Protein AF-A0AA40MH31-F1 (afdb_monomer_lite)

Foldseek 3Di:
DVVLLVVQQVVVLVLLVVQQQDWDWDADPVPRDTDIDGNVRVDPCSVVDTAPVVLVVVLCCLDQCNVVVNDPVQFWDWDWDWDQDPVRGIHIDIDIDTPDPDDQAADPDCPPPDQVRLVVVLVVSCVVSVHPPVLVVVCLVCDRHDVVSLVSNLVCVVVVNDDDDPSSNVSSVVCVVPPRPD

Secondary structure (DSSP, 8-state):
-HHHHHHHHHHHHHHHHHHHT-EEEEE-TTT--EEEEEHHHHSTTGGG---HHHHHHHHHHHSHHHHTT--GGGTEEEEEEEEEETTTEEEEEEEEEE---S-PPP----TTS-HHHHHHHHHHHHHHHTSTTHHHHHHTTTSSS-HHHHHHHHHHHHTTSS---HHHHHHHHHHHHS----

pLDDT: mean 91.98, std 5.24, range [68.31, 98.44]

Organism: Burkholderia pseudomallei (NCBI:txid28450)

Sequence (182 aa):
MQRFAQLADATYRARRQRDGDRLLLQTNAQTGESREVRVRDLTPGYDAHQWRGRRFFDDWAASSAGRAGERICRRWVFKIQDYDDPRTGRQLDYVPAWTHTRKIAALKNTAKLDEYSLFGKLTQFDERIGHRFAWYFYGLHGNLILSGQMERVLEAAEAGLVVLPEHDYQVLRRWGADPYGF

Radius of gyration: 19.52 Å; chains: 1; bounding box: 54×35×49 Å

Structure (mmCIF, N/CA/C/O backbone):
data_AF-A0AA40MH31-F1
#
_entry.id   AF-A0AA40MH31-F1
#
loop_
_atom_site.group_PDB
_atom_site.id
_atom_site.type_symbol
_atom_site.label_atom_id
_atom_site.label_alt_id
_atom_site.label_comp_id
_atom_site.label_asym_id
_atom_site.label_entity_id
_atom_site.label_seq_id
_atom_site.pdbx_PDB_ins_code
_atom_site.Cartn_x
_atom_site.Cartn_y
_atom_site.Cartn_z
_atom_site.occupancy
_atom_site.B_iso_or_equiv
_atom_site.auth_s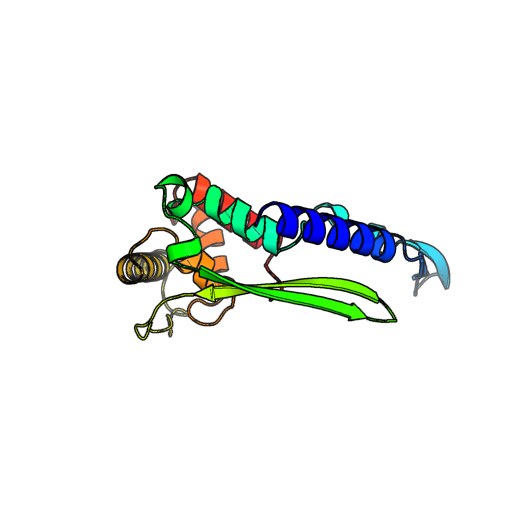eq_id
_atom_site.auth_comp_id
_atom_site.auth_asym_id
_atom_site.auth_atom_id
_atom_site.pdbx_PDB_model_num
ATOM 1 N N . MET A 1 1 ? -14.801 -14.209 -7.828 1.00 68.38 1 MET A N 1
ATOM 2 C CA . MET A 1 1 ? -13.562 -13.397 -7.761 1.00 68.38 1 MET A CA 1
ATOM 3 C C . MET A 1 1 ? -12.307 -14.128 -8.215 1.00 68.38 1 MET A C 1
ATOM 5 O O . MET A 1 1 ? -11.534 -13.518 -8.935 1.00 68.38 1 MET A O 1
ATOM 9 N N . GLN A 1 2 ? -12.097 -15.406 -7.876 1.00 76.62 2 GLN A N 1
ATOM 10 C CA . GLN A 1 2 ? -10.854 -16.117 -8.223 1.00 76.62 2 GLN A CA 1
ATOM 11 C C . GLN A 1 2 ? -10.522 -16.116 -9.728 1.00 76.62 2 GLN A C 1
ATOM 13 O O . GLN A 1 2 ? -9.402 -15.777 -10.089 1.00 76.62 2 GLN A O 1
ATOM 18 N N . ARG A 1 3 ? -11.503 -16.392 -10.604 1.00 84.19 3 ARG A N 1
ATOM 19 C CA . ARG A 1 3 ? -11.306 -16.350 -12.068 1.00 84.19 3 ARG A CA 1
ATOM 20 C C . ARG A 1 3 ? -10.910 -14.962 -12.585 1.00 84.19 3 ARG A C 1
ATOM 22 O O . ARG A 1 3 ? -9.999 -14.856 -13.394 1.00 84.19 3 ARG A O 1
ATOM 29 N N . PHE A 1 4 ? -11.564 -13.907 -12.095 1.00 83.38 4 PHE A N 1
ATOM 30 C CA . PHE A 1 4 ? -11.221 -12.528 -12.459 1.00 83.38 4 PHE A CA 1
ATOM 31 C C . PHE A 1 4 ? -9.800 -12.178 -12.012 1.00 83.38 4 PHE A C 1
ATOM 33 O O . PHE A 1 4 ? -9.020 -11.680 -12.809 1.00 83.38 4 PHE A O 1
ATOM 40 N N . ALA A 1 5 ? -9.441 -12.500 -10.765 1.00 82.94 5 ALA A N 1
ATOM 41 C CA . ALA A 1 5 ? -8.105 -12.226 -10.245 1.00 82.94 5 ALA A CA 1
ATOM 42 C C . ALA A 1 5 ? -7.010 -12.978 -11.019 1.00 82.94 5 ALA A C 1
ATOM 44 O O . ALA A 1 5 ? -5.966 -12.402 -11.292 1.00 82.94 5 ALA A O 1
ATOM 45 N N . GLN A 1 6 ? -7.257 -14.232 -11.412 1.00 88.56 6 GLN A N 1
ATOM 46 C CA . GLN A 1 6 ? -6.338 -14.999 -12.260 1.00 88.56 6 GLN A CA 1
ATOM 47 C C . GLN A 1 6 ? -6.165 -14.358 -13.642 1.00 88.56 6 GLN A C 1
ATOM 49 O O . GLN A 1 6 ? -5.039 -14.206 -14.106 1.00 88.56 6 GLN A O 1
ATOM 54 N N . LEU A 1 7 ? -7.266 -13.951 -14.282 1.00 91.56 7 LEU A N 1
ATOM 55 C CA . LEU A 1 7 ? -7.226 -13.286 -15.584 1.00 91.56 7 LEU A CA 1
ATOM 56 C C . LEU A 1 7 ? -6.509 -11.931 -15.513 1.00 91.56 7 LEU A C 1
ATOM 58 O O . LEU A 1 7 ? -5.690 -11.621 -16.376 1.00 91.56 7 LEU A O 1
ATOM 62 N N . ALA A 1 8 ? -6.803 -11.134 -14.488 1.00 90.38 8 ALA A N 1
ATOM 63 C CA . ALA A 1 8 ? -6.204 -9.822 -14.299 1.00 90.38 8 ALA A CA 1
ATOM 64 C C . ALA A 1 8 ? -4.706 -9.920 -13.988 1.00 90.38 8 ALA A C 1
ATOM 66 O O . ALA A 1 8 ? -3.922 -9.183 -14.580 1.00 90.38 8 ALA A O 1
ATOM 67 N N . ASP A 1 9 ? -4.296 -10.870 -13.144 1.00 90.25 9 ASP A N 1
ATOM 68 C CA . ASP A 1 9 ? -2.881 -11.120 -12.859 1.00 90.25 9 ASP A CA 1
ATOM 69 C C . ASP A 1 9 ? -2.136 -11.610 -14.111 1.00 90.25 9 ASP A C 1
ATOM 71 O O . ASP A 1 9 ? -1.074 -11.089 -14.442 1.00 90.25 9 ASP A O 1
ATOM 75 N N . ALA A 1 10 ? -2.721 -12.532 -14.885 1.00 92.00 10 ALA A N 1
ATOM 76 C CA . ALA A 1 10 ? -2.139 -12.978 -16.153 1.00 92.00 10 ALA A CA 1
ATOM 77 C C . ALA A 1 10 ? -1.996 -11.826 -17.165 1.00 92.00 10 ALA A C 1
ATOM 79 O O . ALA A 1 10 ? -0.940 -11.667 -17.780 1.00 92.00 10 ALA A O 1
ATOM 80 N N . THR A 1 11 ? -3.026 -10.984 -17.294 1.00 92.88 11 THR A N 1
ATOM 81 C CA . THR A 1 11 ? -3.010 -9.810 -18.183 1.00 92.88 11 THR A CA 1
ATOM 82 C C . THR A 1 11 ? -1.957 -8.796 -17.735 1.00 92.88 11 THR A C 1
ATOM 84 O O . THR A 1 11 ? -1.177 -8.301 -18.551 1.00 92.88 11 THR A O 1
ATOM 87 N N . TYR A 1 12 ? -1.878 -8.527 -16.429 1.00 92.06 12 TYR A N 1
ATOM 88 C CA . TYR A 1 12 ? -0.867 -7.654 -15.841 1.00 92.06 12 TYR A CA 1
ATOM 89 C C . TYR A 1 12 ? 0.549 -8.172 -16.110 1.00 92.06 12 TYR A C 1
ATOM 91 O O . TYR A 1 12 ? 1.385 -7.401 -16.578 1.00 92.06 12 TYR A O 1
ATOM 99 N N . ARG A 1 13 ? 0.814 -9.464 -15.874 1.00 91.69 13 ARG A N 1
ATOM 100 C CA . ARG A 1 13 ? 2.130 -10.084 -16.102 1.00 91.69 13 ARG A CA 1
ATOM 101 C C . ARG A 1 13 ? 2.545 -10.032 -17.567 1.00 91.69 13 ARG A C 1
ATOM 103 O O . ARG A 1 13 ? 3.668 -9.629 -17.851 1.00 91.69 13 ARG A O 1
ATOM 110 N N . ALA A 1 14 ? 1.643 -10.369 -18.491 1.00 91.88 14 ALA A N 1
ATOM 111 C CA . ALA A 1 14 ? 1.921 -10.311 -19.927 1.00 91.88 14 ALA A CA 1
ATOM 112 C C . ALA A 1 14 ? 2.291 -8.887 -20.375 1.00 91.88 14 ALA A C 1
ATOM 114 O O . ALA A 1 14 ? 3.280 -8.682 -21.082 1.00 91.88 14 ALA A O 1
ATOM 115 N N . ARG A 1 15 ? 1.542 -7.881 -19.905 1.00 90.94 15 ARG A N 1
ATOM 116 C CA . ARG A 1 15 ? 1.868 -6.469 -20.136 1.00 90.94 15 ARG A CA 1
ATOM 117 C C . ARG A 1 15 ? 3.218 -6.096 -19.530 1.00 90.94 15 ARG A C 1
ATOM 119 O O . ARG A 1 15 ? 4.034 -5.484 -20.210 1.00 90.94 15 ARG A O 1
ATOM 126 N N . ARG A 1 16 ? 3.443 -6.446 -18.262 1.00 91.25 16 ARG A N 1
ATOM 127 C CA . ARG A 1 16 ? 4.657 -6.099 -17.514 1.00 91.25 16 ARG A CA 1
ATOM 128 C C . ARG A 1 16 ? 5.895 -6.689 -18.183 1.00 91.25 16 ARG A C 1
ATOM 130 O O . ARG A 1 16 ? 6.871 -5.977 -18.358 1.00 91.25 16 ARG A O 1
ATOM 137 N N . GLN A 1 17 ? 5.827 -7.934 -18.647 1.00 92.06 17 GLN A N 1
ATOM 138 C CA . GLN A 1 17 ? 6.899 -8.558 -19.420 1.00 92.06 17 GLN A CA 1
ATOM 139 C C . GLN A 1 17 ? 7.202 -7.765 -20.696 1.00 92.06 17 GLN A C 1
ATOM 141 O O . GLN A 1 17 ? 8.334 -7.334 -20.898 1.00 92.06 17 GLN A O 1
ATOM 146 N N . ARG A 1 18 ? 6.177 -7.499 -21.515 1.00 92.00 18 ARG A N 1
ATOM 147 C CA . ARG A 1 18 ? 6.326 -6.741 -22.763 1.00 92.00 18 ARG A CA 1
ATOM 148 C C . ARG A 1 18 ? 6.895 -5.340 -22.531 1.00 92.00 18 ARG A C 1
ATOM 150 O O . ARG A 1 18 ? 7.752 -4.895 -23.284 1.00 92.00 18 ARG A O 1
ATOM 157 N N . ASP A 1 19 ? 6.406 -4.630 -21.519 1.00 91.88 19 ASP A N 1
ATOM 158 C CA . ASP A 1 19 ? 6.859 -3.274 -21.212 1.00 91.88 19 ASP A CA 1
ATOM 159 C C . ASP A 1 19 ? 8.276 -3.271 -20.614 1.00 91.88 19 ASP A C 1
ATOM 161 O O . ASP A 1 19 ? 9.041 -2.344 -20.871 1.00 91.88 19 ASP A O 1
ATOM 165 N N . GLY A 1 20 ? 8.643 -4.312 -19.862 1.00 93.31 20 GLY A N 1
ATOM 166 C CA . GLY A 1 20 ? 9.973 -4.493 -19.283 1.00 93.31 20 GLY A CA 1
ATOM 167 C C . GLY A 1 20 ? 11.027 -4.862 -20.318 1.00 93.31 20 GLY A C 1
ATOM 168 O O . GLY A 1 20 ? 12.175 -4.454 -20.175 1.00 93.31 20 GLY A O 1
ATOM 169 N N . ASP A 1 21 ? 10.630 -5.580 -21.372 1.00 94.56 21 ASP A N 1
ATOM 170 C CA . ASP A 1 21 ? 11.493 -6.000 -22.483 1.00 94.56 21 ASP A CA 1
ATOM 171 C C . ASP A 1 21 ? 11.682 -4.922 -23.560 1.00 94.56 21 ASP A C 1
ATOM 173 O O . ASP A 1 21 ? 12.416 -5.140 -24.524 1.00 94.56 21 ASP A O 1
ATOM 177 N N . ARG A 1 22 ? 11.065 -3.742 -23.402 1.00 93.12 22 ARG A N 1
ATOM 178 C CA . ARG A 1 22 ? 11.317 -2.604 -24.293 1.00 93.12 22 ARG A CA 1
ATOM 179 C C . ARG A 1 22 ? 12.786 -2.196 -24.212 1.00 93.12 22 ARG A C 1
ATOM 181 O O . ARG A 1 22 ? 13.294 -1.916 -23.125 1.00 93.12 22 ARG A O 1
ATOM 188 N N . LEU A 1 23 ? 13.430 -2.139 -25.374 1.00 94.94 23 LEU A N 1
ATOM 189 C CA . LEU A 1 23 ? 14.800 -1.667 -25.529 1.00 94.94 23 LEU A CA 1
ATOM 190 C C . LEU A 1 23 ? 14.821 -0.141 -25.595 1.00 94.94 23 LEU A C 1
ATOM 192 O O . LEU A 1 23 ? 14.026 0.477 -26.304 1.00 94.94 23 LEU A O 1
ATOM 196 N N . LEU A 1 24 ? 15.746 0.448 -24.849 1.00 93.69 24 LEU A N 1
ATOM 197 C CA . LEU A 1 24 ? 16.062 1.866 -24.852 1.00 93.69 24 LEU A CA 1
ATOM 198 C C . LEU A 1 24 ? 17.537 2.034 -25.211 1.00 93.69 24 LEU A C 1
ATOM 200 O O . LEU A 1 24 ? 18.378 1.232 -24.802 1.00 93.69 24 LEU A O 1
ATOM 204 N N . LEU A 1 25 ? 17.854 3.103 -25.937 1.00 94.50 25 LEU A N 1
ATOM 205 C CA . LEU A 1 25 ? 19.234 3.514 -26.154 1.00 94.50 25 LEU A CA 1
ATOM 206 C C . LEU A 1 25 ? 19.655 4.419 -24.992 1.00 94.50 25 LEU A C 1
ATOM 208 O O . LEU A 1 25 ? 19.159 5.537 -24.856 1.00 94.50 25 LEU A O 1
ATOM 212 N N . GLN A 1 26 ? 20.544 3.926 -24.132 1.00 92.38 26 GLN A N 1
ATOM 213 C CA . GLN A 1 26 ? 21.152 4.720 -23.072 1.00 92.38 26 GLN A CA 1
ATOM 214 C C . GLN A 1 26 ? 22.437 5.349 -23.600 1.00 92.38 26 GLN A C 1
ATOM 216 O O . GLN A 1 26 ? 23.397 4.634 -23.879 1.00 92.38 26 GLN A O 1
ATOM 221 N N . THR A 1 27 ? 22.463 6.678 -23.677 1.00 92.75 27 THR A N 1
ATOM 222 C CA . THR A 1 27 ? 23.653 7.451 -24.048 1.00 92.75 27 THR A CA 1
ATOM 223 C C . THR A 1 27 ? 24.270 8.087 -22.810 1.00 92.75 27 THR A C 1
ATOM 225 O O . THR A 1 27 ? 23.595 8.792 -22.057 1.00 92.75 27 THR A O 1
ATOM 228 N N . ASN A 1 28 ? 25.559 7.841 -22.589 1.00 90.31 28 ASN A N 1
ATOM 229 C CA . ASN A 1 28 ? 26.328 8.528 -21.563 1.00 90.31 28 ASN A CA 1
ATOM 230 C C . ASN A 1 28 ? 26.603 9.968 -22.025 1.00 90.31 28 ASN A C 1
ATOM 232 O O . ASN A 1 28 ? 27.243 10.185 -23.052 1.00 90.31 28 ASN A O 1
ATOM 236 N N . ALA A 1 29 ? 26.126 10.955 -21.266 1.00 90.62 29 ALA A N 1
ATOM 237 C CA . ALA A 1 29 ? 26.255 12.363 -21.635 1.00 90.62 29 ALA A CA 1
ATOM 238 C C . ALA A 1 29 ? 27.710 12.870 -21.617 1.00 90.62 29 ALA A C 1
ATOM 240 O O . ALA A 1 29 ? 28.019 13.849 -22.289 1.00 90.62 29 ALA A O 1
ATOM 241 N N . GLN A 1 30 ? 28.597 12.226 -20.854 1.00 91.12 30 GLN A N 1
ATOM 242 C CA . GLN A 1 30 ? 30.001 12.610 -20.714 1.00 91.12 30 GLN A CA 1
ATOM 243 C C . GLN A 1 30 ? 30.908 11.933 -21.750 1.00 91.12 30 GLN A C 1
ATOM 245 O O . GLN A 1 30 ? 31.854 12.561 -22.214 1.00 91.12 30 GLN A O 1
ATOM 250 N N . THR A 1 31 ? 30.642 10.672 -22.109 1.00 91.44 31 THR A N 1
ATOM 251 C CA . THR A 1 31 ? 31.492 9.907 -23.047 1.00 91.44 31 THR A CA 1
ATOM 252 C C . THR A 1 31 ? 30.913 9.802 -24.457 1.00 91.44 31 THR A C 1
ATOM 254 O O . THR A 1 31 ? 31.638 9.462 -25.386 1.00 91.44 31 THR A O 1
ATOM 257 N N . GLY A 1 32 ? 29.617 10.075 -24.642 1.00 90.94 32 GLY A N 1
ATOM 258 C CA . GLY A 1 32 ? 28.907 9.881 -25.912 1.00 90.94 32 G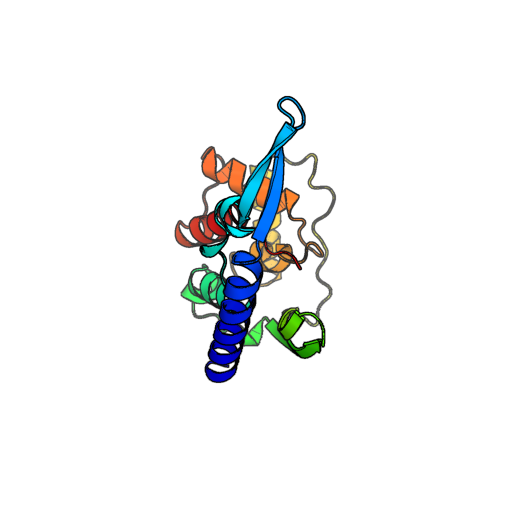LY A CA 1
ATOM 259 C C . GLY A 1 32 ? 28.632 8.413 -26.261 1.00 90.94 32 GLY A C 1
ATOM 260 O O . GLY A 1 32 ? 27.941 8.130 -27.241 1.00 90.94 32 GLY A O 1
ATOM 261 N N . GLU A 1 33 ? 29.128 7.466 -25.462 1.00 92.75 33 GLU A N 1
ATOM 262 C CA . GLU A 1 33 ? 28.902 6.040 -25.675 1.00 92.75 33 GLU A CA 1
ATOM 263 C C . GLU A 1 33 ? 27.424 5.700 -25.500 1.00 92.75 33 GLU A C 1
ATOM 265 O O . GLU A 1 33 ? 26.772 6.132 -24.545 1.00 92.75 33 GLU A O 1
ATOM 270 N N . SER A 1 34 ? 26.899 4.906 -26.431 1.00 93.56 34 SER A N 1
ATOM 271 C CA . SER A 1 34 ? 25.516 4.448 -26.404 1.00 93.56 34 SER A CA 1
ATOM 272 C C . SER A 1 34 ? 25.460 2.933 -26.288 1.00 93.56 34 SER A C 1
ATOM 274 O O . SER A 1 34 ? 26.205 2.224 -26.962 1.00 93.56 34 SER A O 1
ATOM 276 N N . ARG A 1 35 ? 24.562 2.436 -25.439 1.00 93.50 35 ARG A N 1
ATOM 277 C CA . ARG A 1 35 ? 24.284 1.005 -25.289 1.00 93.50 35 ARG A CA 1
ATOM 278 C C . ARG A 1 35 ? 22.788 0.748 -25.227 1.00 93.50 35 ARG A C 1
ATOM 280 O O . ARG A 1 35 ? 22.027 1.587 -24.746 1.00 93.50 35 ARG A O 1
ATOM 287 N N . GLU A 1 36 ? 22.378 -0.427 -25.676 1.00 95.62 36 GLU A N 1
ATOM 288 C CA . GLU A 1 36 ? 21.009 -0.894 -25.493 1.00 95.62 36 GLU A CA 1
ATOM 289 C C . GLU A 1 36 ? 20.809 -1.392 -24.060 1.00 95.62 36 GLU A C 1
ATOM 291 O O . GLU A 1 36 ? 21.629 -2.136 -23.521 1.00 95.62 36 GLU A O 1
ATOM 296 N N . VAL A 1 37 ? 19.711 -0.973 -23.440 1.00 95.50 37 VAL A N 1
ATOM 297 C CA . VAL A 1 37 ? 19.286 -1.414 -22.107 1.00 95.50 37 VAL A CA 1
ATOM 298 C C . VAL A 1 37 ? 17.792 -1.691 -22.121 1.00 95.50 37 VAL A C 1
ATOM 300 O O . VAL A 1 37 ? 17.044 -1.042 -22.856 1.00 95.50 37 VAL A O 1
ATOM 303 N N . ARG A 1 38 ? 17.323 -2.639 -21.309 1.00 95.50 38 ARG A N 1
ATOM 304 C CA . ARG A 1 38 ? 15.883 -2.863 -21.156 1.00 95.50 38 ARG A CA 1
ATOM 305 C C . ARG A 1 38 ? 15.320 -1.958 -20.072 1.00 95.50 38 ARG A C 1
ATOM 307 O O . ARG A 1 38 ? 16.005 -1.614 -19.110 1.00 95.50 38 ARG A O 1
ATOM 314 N N . VAL A 1 39 ? 14.032 -1.634 -20.169 1.00 94.25 39 VAL A N 1
ATOM 315 C CA . VAL A 1 39 ? 13.321 -0.884 -19.116 1.00 94.25 39 VAL A CA 1
ATOM 316 C C . VAL A 1 39 ? 13.460 -1.563 -17.748 1.00 94.25 39 VAL A C 1
ATOM 318 O O . VAL A 1 39 ? 13.664 -0.880 -16.741 1.00 94.25 39 VAL A O 1
ATOM 321 N N . ARG A 1 40 ? 13.381 -2.901 -17.704 1.00 94.50 40 ARG A N 1
ATOM 322 C CA . ARG A 1 40 ? 13.530 -3.670 -16.457 1.00 94.50 40 ARG A CA 1
ATOM 323 C C . ARG A 1 40 ? 14.917 -3.529 -15.818 1.00 94.50 40 ARG A C 1
ATOM 325 O O . ARG A 1 40 ? 15.005 -3.516 -14.597 1.00 94.50 40 ARG A O 1
ATOM 332 N N . ASP A 1 41 ? 15.968 -3.349 -16.620 1.00 93.44 41 ASP A N 1
ATOM 333 C CA . ASP A 1 41 ? 17.349 -3.221 -16.131 1.00 93.44 41 ASP A CA 1
ATOM 334 C C . ASP A 1 41 ? 17.593 -1.845 -15.494 1.00 93.44 41 ASP A C 1
ATOM 336 O O . ASP A 1 41 ? 18.446 -1.690 -14.624 1.00 93.44 41 ASP A O 1
ATOM 340 N N . LEU A 1 42 ? 16.818 -0.838 -15.913 1.00 91.94 42 LEU A N 1
ATOM 341 C CA . LEU A 1 42 ? 16.869 0.523 -15.376 1.00 91.94 42 LEU A CA 1
ATOM 342 C C . LEU A 1 42 ? 15.976 0.731 -14.148 1.00 91.94 42 LEU A C 1
ATOM 344 O O . LEU A 1 42 ? 16.068 1.771 -13.500 1.00 91.94 42 LEU A O 1
ATOM 348 N N . THR A 1 43 ? 15.096 -0.222 -13.838 1.00 89.38 43 THR A N 1
ATOM 349 C CA . THR A 1 43 ? 14.084 -0.075 -12.787 1.00 89.38 43 THR A CA 1
ATOM 350 C C . THR A 1 43 ? 14.291 -1.145 -11.713 1.00 89.38 43 THR A C 1
ATOM 352 O O . THR A 1 43 ? 13.806 -2.269 -11.867 1.00 89.38 43 THR A O 1
ATOM 355 N N . PRO A 1 44 ? 14.981 -0.833 -10.601 1.00 89.25 44 PRO A N 1
ATOM 356 C CA . PRO A 1 44 ? 15.146 -1.775 -9.500 1.00 89.25 44 PRO A CA 1
ATOM 357 C C . PRO A 1 44 ? 13.801 -2.355 -9.040 1.00 89.25 44 PRO A C 1
ATOM 359 O O . PRO A 1 44 ? 12.821 -1.632 -8.872 1.00 89.25 44 PRO A O 1
ATOM 362 N N . GLY A 1 45 ? 13.737 -3.677 -8.870 1.00 87.75 45 GLY A N 1
ATOM 363 C CA . GLY A 1 45 ? 12.516 -4.361 -8.436 1.00 87.75 45 GLY A CA 1
ATOM 364 C C . GLY A 1 45 ? 11.402 -4.445 -9.489 1.00 87.75 45 GLY A C 1
ATOM 365 O O . GLY A 1 45 ? 10.280 -4.806 -9.134 1.00 87.75 45 GLY A O 1
ATOM 366 N N . TYR A 1 46 ? 11.670 -4.157 -10.771 1.00 89.50 46 TYR A N 1
ATOM 367 C CA . TYR A 1 46 ? 10.661 -4.166 -11.844 1.00 89.50 46 TYR A CA 1
ATOM 368 C C . TYR A 1 46 ? 9.753 -5.407 -11.825 1.00 89.50 46 TYR A C 1
ATOM 370 O O . TYR A 1 46 ? 8.525 -5.274 -11.886 1.00 89.50 46 TYR A O 1
ATOM 378 N N . ASP A 1 47 ? 10.372 -6.584 -11.697 1.00 89.25 47 ASP A N 1
ATOM 379 C CA . ASP A 1 47 ? 9.731 -7.903 -11.745 1.00 89.25 47 ASP A CA 1
ATOM 380 C C . ASP A 1 47 ? 9.139 -8.359 -10.399 1.00 89.25 47 ASP A C 1
ATOM 382 O O . ASP A 1 47 ? 8.402 -9.341 -10.354 1.00 89.25 47 ASP A O 1
ATOM 386 N N . ALA A 1 48 ? 9.419 -7.649 -9.301 1.00 86.62 48 ALA A N 1
ATOM 387 C CA . ALA A 1 48 ? 8.859 -7.957 -7.981 1.00 86.62 48 ALA A CA 1
ATOM 388 C C . ALA A 1 48 ? 7.418 -7.442 -7.808 1.00 86.62 48 ALA A C 1
ATOM 390 O O . ALA A 1 48 ? 6.716 -7.852 -6.882 1.00 86.62 48 ALA A O 1
ATOM 391 N N . HIS A 1 49 ? 6.971 -6.546 -8.692 1.00 85.06 49 HIS A N 1
ATOM 392 C CA . HIS A 1 49 ? 5.643 -5.953 -8.613 1.00 85.06 49 HIS A CA 1
ATOM 393 C C . HIS A 1 49 ? 4.574 -6.963 -9.036 1.00 85.06 49 HIS A C 1
ATOM 395 O O . HIS A 1 49 ? 4.667 -7.615 -10.077 1.00 85.06 49 HIS A O 1
ATOM 401 N N . GLN A 1 50 ? 3.513 -7.041 -8.243 1.00 88.31 50 GLN A N 1
ATOM 402 C CA . GLN A 1 50 ? 2.327 -7.838 -8.539 1.00 88.31 50 GLN A CA 1
ATOM 403 C C . GLN A 1 50 ? 1.152 -6.940 -8.931 1.00 88.31 50 GLN A C 1
ATOM 405 O O . GLN A 1 50 ? 1.135 -5.738 -8.653 1.00 88.31 50 GLN A O 1
ATOM 410 N N . TRP A 1 51 ? 0.124 -7.521 -9.549 1.00 90.81 51 TRP A N 1
ATOM 411 C CA . TRP A 1 51 ? -1.095 -6.778 -9.842 1.00 90.81 51 TRP A CA 1
ATOM 412 C C . TRP A 1 51 ? -1.739 -6.256 -8.545 1.00 90.81 51 TRP A C 1
ATOM 414 O O . TRP A 1 51 ? -2.062 -7.029 -7.641 1.00 90.81 51 TRP A O 1
ATOM 424 N N . ARG A 1 52 ? -1.970 -4.936 -8.465 1.00 89.56 52 ARG A N 1
ATOM 425 C CA . ARG A 1 52 ? -2.499 -4.242 -7.270 1.00 89.56 52 ARG A CA 1
ATOM 426 C C . ARG A 1 52 ? -3.759 -4.878 -6.679 1.00 89.56 52 ARG A C 1
ATOM 428 O O . ARG A 1 52 ? -3.914 -4.918 -5.463 1.00 89.56 52 ARG A O 1
ATOM 435 N N . GLY A 1 53 ? -4.647 -5.402 -7.527 1.00 89.81 53 GLY A N 1
ATOM 436 C CA . GLY A 1 53 ? -5.865 -6.069 -7.073 1.00 89.81 53 GLY A CA 1
ATOM 437 C C . GLY A 1 53 ? -5.553 -7.339 -6.289 1.00 89.81 53 GLY A C 1
ATOM 438 O O . GLY A 1 53 ? -6.107 -7.538 -5.212 1.00 89.81 53 GLY A O 1
ATOM 439 N N . ARG A 1 54 ? -4.617 -8.165 -6.777 1.00 90.69 54 ARG A N 1
ATOM 440 C CA . ARG A 1 54 ? -4.160 -9.371 -6.076 1.00 90.69 54 ARG A CA 1
ATOM 441 C C . ARG A 1 54 ? -3.530 -9.008 -4.737 1.00 90.69 54 ARG A C 1
ATOM 443 O O . ARG A 1 54 ? -3.924 -9.560 -3.712 1.00 90.69 54 ARG A O 1
ATOM 450 N N . ARG A 1 55 ? -2.643 -8.015 -4.762 1.00 92.81 55 ARG A N 1
ATOM 451 C CA . ARG A 1 55 ? -1.960 -7.515 -3.575 1.00 92.81 55 ARG A CA 1
ATOM 452 C C . ARG A 1 55 ? -2.918 -7.055 -2.484 1.00 92.81 55 ARG A C 1
ATOM 454 O O . ARG A 1 55 ? -2.715 -7.406 -1.331 1.00 92.81 55 ARG A O 1
ATOM 461 N N . PHE A 1 56 ? -3.990 -6.345 -2.839 1.00 93.81 56 PHE A N 1
ATOM 462 C CA . PHE A 1 56 ? -4.979 -5.885 -1.863 1.00 93.81 56 PHE A CA 1
ATOM 463 C C . PHE A 1 56 ? -5.630 -7.053 -1.109 1.00 93.81 56 PHE A C 1
ATOM 465 O O . PHE A 1 56 ? -5.815 -6.981 0.105 1.00 93.81 56 PHE A O 1
ATOM 472 N N . PHE A 1 57 ? -5.961 -8.146 -1.807 1.00 92.81 57 PHE A N 1
ATOM 473 C CA . PHE A 1 57 ? -6.509 -9.345 -1.166 1.00 92.81 57 PHE A CA 1
ATOM 474 C C . PHE A 1 57 ? -5.475 -10.062 -0.294 1.00 92.81 57 PHE A C 1
ATOM 476 O O . PHE A 1 57 ? -5.831 -10.525 0.789 1.00 92.81 57 PHE A O 1
ATOM 483 N N . ASP A 1 58 ? -4.223 -10.144 -0.745 1.00 94.50 58 ASP A N 1
ATOM 484 C CA . ASP A 1 58 ? -3.144 -10.781 0.013 1.00 94.50 58 ASP A CA 1
ATOM 485 C C . ASP A 1 58 ? -2.801 -9.964 1.280 1.00 94.50 58 ASP A C 1
ATOM 487 O O . ASP A 1 58 ? -2.689 -10.531 2.369 1.00 94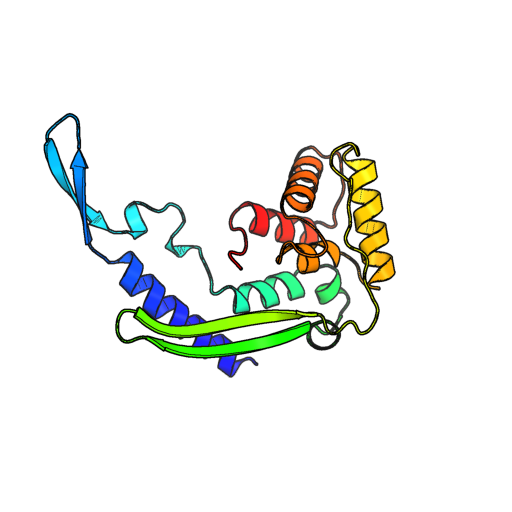.50 58 ASP A O 1
ATOM 491 N N . ASP A 1 59 ? -2.752 -8.631 1.183 1.00 96.62 59 ASP A N 1
ATOM 492 C CA . ASP A 1 59 ? -2.586 -7.724 2.325 1.00 96.62 59 ASP A CA 1
ATOM 493 C C . ASP A 1 59 ? -3.783 -7.801 3.287 1.00 96.62 59 ASP A C 1
ATOM 495 O O . ASP A 1 59 ? -3.590 -7.868 4.502 1.00 96.62 59 ASP A O 1
ATOM 499 N N . TRP A 1 60 ? -5.021 -7.868 2.775 1.00 96.44 60 TRP A N 1
ATOM 500 C CA . TRP A 1 60 ? -6.207 -8.102 3.607 1.00 96.44 60 TRP A CA 1
ATOM 501 C C . TRP A 1 60 ? -6.107 -9.415 4.378 1.00 96.44 60 TRP A C 1
ATOM 503 O O . TRP A 1 60 ? -6.284 -9.414 5.595 1.00 96.44 60 TRP A O 1
ATOM 513 N N . ALA A 1 61 ? -5.806 -10.520 3.694 1.00 96.62 61 ALA A N 1
ATOM 514 C CA . ALA A 1 61 ? -5.702 -11.842 4.306 1.00 96.62 61 ALA A CA 1
ATOM 515 C C . ALA A 1 61 ? -4.587 -11.914 5.364 1.00 96.62 61 ALA A C 1
ATOM 517 O O . ALA A 1 61 ? -4.755 -12.586 6.382 1.00 96.62 61 ALA A O 1
ATOM 518 N N . ALA A 1 62 ? -3.473 -11.211 5.143 1.00 97.69 62 ALA A N 1
ATOM 519 C CA . ALA A 1 62 ? -2.365 -11.140 6.089 1.00 97.69 62 ALA A CA 1
ATOM 520 C C . ALA A 1 62 ? -2.647 -10.230 7.299 1.00 97.69 62 ALA A C 1
ATOM 522 O O . ALA A 1 62 ? -2.102 -10.484 8.372 1.00 97.69 62 ALA A O 1
ATOM 523 N N . SER A 1 63 ? -3.490 -9.205 7.143 1.00 98.00 63 SER A N 1
ATOM 524 C CA . SER A 1 63 ? -3.797 -8.228 8.196 1.00 98.00 63 SER A CA 1
ATOM 525 C C . SER A 1 63 ? -4.559 -8.807 9.394 1.00 98.00 63 SER A C 1
ATOM 527 O O . SER A 1 63 ? -5.205 -9.857 9.312 1.00 98.00 63 SER A O 1
ATOM 529 N N . SER A 1 64 ? -4.582 -8.052 10.494 1.00 97.31 64 SER A N 1
ATOM 530 C CA . SER A 1 64 ? -5.408 -8.311 11.675 1.00 97.31 64 SER A CA 1
ATOM 531 C C . SER A 1 64 ? -6.880 -8.524 11.326 1.00 97.31 64 SER A C 1
ATOM 533 O O . SER A 1 64 ? -7.517 -9.394 11.914 1.00 97.31 64 SER A O 1
ATOM 535 N N . ALA A 1 65 ? -7.427 -7.768 10.368 1.00 95.38 65 ALA A N 1
ATOM 536 C CA . ALA A 1 65 ? -8.821 -7.916 9.956 1.00 95.38 65 ALA A CA 1
ATOM 537 C C . ALA A 1 65 ? -9.064 -9.276 9.282 1.00 95.38 65 ALA A C 1
ATOM 539 O O . ALA A 1 65 ? -9.945 -10.029 9.702 1.00 95.38 65 ALA A O 1
ATOM 540 N N . GLY A 1 66 ? -8.252 -9.629 8.280 1.00 95.94 66 GLY A N 1
ATOM 541 C CA . GLY A 1 66 ? -8.376 -10.911 7.584 1.00 95.94 66 GLY A CA 1
ATOM 542 C C . GLY A 1 66 ? -8.151 -12.105 8.508 1.00 95.94 66 GLY A C 1
ATOM 543 O O . GLY A 1 66 ? -8.939 -13.051 8.489 1.00 95.94 66 GLY A O 1
ATOM 544 N N . ARG A 1 67 ? -7.140 -12.032 9.381 1.00 96.75 67 ARG A N 1
ATOM 545 C CA . ARG A 1 67 ? -6.838 -13.074 10.375 1.00 96.75 67 ARG A CA 1
ATOM 546 C C . ARG A 1 67 ? -7.932 -13.249 11.427 1.00 96.75 67 ARG A C 1
ATOM 548 O O . ARG A 1 67 ? -8.158 -14.368 11.873 1.00 96.75 67 ARG A O 1
ATOM 555 N N . ALA A 1 68 ? -8.643 -12.181 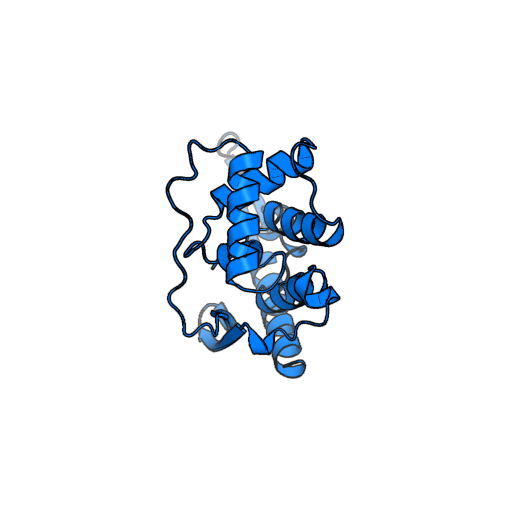11.785 1.00 95.62 68 ALA A N 1
ATOM 556 C CA . ALA A 1 68 ? -9.812 -12.247 12.664 1.00 95.62 68 ALA A CA 1
ATOM 557 C C . ALA A 1 68 ? -11.071 -12.821 11.976 1.00 95.62 68 ALA A C 1
ATOM 559 O O . ALA A 1 68 ? -12.118 -12.937 12.608 1.00 95.62 68 ALA A O 1
ATOM 560 N N . GLY A 1 69 ? -10.992 -13.182 10.689 1.00 94.00 69 GLY A N 1
ATOM 561 C CA . GLY A 1 69 ? -12.109 -13.739 9.925 1.00 94.00 69 GLY A CA 1
ATOM 562 C C . GLY A 1 69 ? -13.041 -12.689 9.315 1.00 94.00 69 GLY A C 1
ATOM 563 O O . GLY A 1 69 ? -14.113 -13.042 8.809 1.00 94.00 69 GLY A O 1
ATOM 564 N N . GLU A 1 70 ? -12.659 -11.404 9.319 1.00 93.38 70 GLU A N 1
ATOM 565 C CA . GLU A 1 70 ? -13.447 -10.365 8.658 1.00 93.38 70 GLU A CA 1
ATOM 566 C C . GLU A 1 70 ? -13.493 -10.617 7.148 1.00 93.38 70 GLU A C 1
ATOM 568 O O . GLU A 1 70 ? -12.482 -10.691 6.439 1.00 93.38 70 GLU A O 1
ATOM 573 N N . ARG A 1 71 ? -14.715 -10.712 6.625 1.00 91.69 71 ARG A N 1
ATOM 574 C CA . ARG A 1 71 ? -14.941 -10.871 5.191 1.00 91.69 71 ARG A CA 1
ATOM 575 C C . ARG A 1 71 ? -14.737 -9.533 4.500 1.00 91.69 71 ARG A C 1
ATOM 577 O O . ARG A 1 71 ? -15.512 -8.603 4.716 1.00 91.69 71 ARG A O 1
ATOM 584 N N . ILE A 1 72 ? -13.771 -9.481 3.588 1.00 91.44 72 ILE A N 1
ATOM 585 C CA . ILE A 1 72 ? -13.428 -8.271 2.830 1.00 91.44 72 ILE A CA 1
ATOM 586 C C . ILE A 1 72 ? -14.646 -7.632 2.144 1.00 91.44 72 ILE A C 1
ATOM 588 O O . ILE A 1 72 ? -14.820 -6.418 2.190 1.00 91.44 72 ILE A O 1
ATOM 592 N N . CYS A 1 73 ? -15.557 -8.453 1.608 1.00 90.31 73 CYS A N 1
ATOM 593 C CA . CYS A 1 73 ? -16.770 -8.007 0.918 1.00 90.31 73 CYS A CA 1
ATOM 594 C C . CYS A 1 73 ? -17.801 -7.314 1.822 1.00 90.31 73 CYS A C 1
ATOM 596 O O . CYS A 1 73 ? -18.734 -6.699 1.316 1.00 90.31 73 CYS A O 1
ATOM 598 N N . ARG A 1 74 ? -17.660 -7.392 3.153 1.00 90.62 74 ARG A N 1
ATOM 599 C CA . ARG A 1 74 ? -18.497 -6.614 4.082 1.00 90.62 74 ARG A CA 1
ATOM 600 C C . ARG A 1 74 ? -18.023 -5.169 4.205 1.00 90.62 74 ARG A C 1
ATOM 602 O O . ARG A 1 74 ? -18.810 -4.314 4.600 1.00 90.62 74 ARG A O 1
ATOM 609 N N . ARG A 1 75 ? -16.751 -4.906 3.898 1.00 91.00 75 ARG A N 1
ATOM 610 C CA . ARG A 1 75 ? -16.086 -3.608 4.088 1.00 91.00 75 ARG A CA 1
ATOM 611 C C . ARG A 1 75 ? -15.804 -2.896 2.767 1.00 91.00 75 ARG A C 1
ATOM 613 O O . ARG A 1 75 ? -15.806 -1.669 2.729 1.00 91.00 75 ARG A O 1
ATOM 620 N N . TRP A 1 76 ? -15.599 -3.667 1.702 1.00 92.12 76 TRP A N 1
ATOM 621 C CA . TRP A 1 76 ? -15.148 -3.172 0.409 1.00 92.12 76 TRP A CA 1
ATOM 622 C C . TRP A 1 76 ? -15.989 -3.729 -0.736 1.00 92.12 76 TRP A C 1
ATOM 624 O O . TRP A 1 76 ? -16.305 -4.920 -0.784 1.00 92.12 76 TRP A O 1
ATOM 634 N N . VAL A 1 77 ? -16.301 -2.849 -1.680 1.00 91.81 77 VAL A N 1
ATOM 635 C CA . VAL A 1 77 ? -16.717 -3.185 -3.040 1.00 91.81 77 VAL A CA 1
ATOM 636 C C . VAL A 1 77 ? -15.593 -2.824 -3.997 1.00 91.81 77 VAL A C 1
ATOM 638 O O . VAL A 1 77 ? -14.766 -1.959 -3.716 1.00 91.81 77 VAL A O 1
ATOM 641 N N . PHE A 1 78 ? -15.557 -3.494 -5.140 1.00 89.31 78 PHE A N 1
ATOM 642 C CA . PHE A 1 78 ? -14.453 -3.376 -6.080 1.00 89.31 78 PHE A CA 1
ATOM 643 C C . PHE A 1 78 ? -14.991 -2.950 -7.431 1.00 89.31 78 PHE A C 1
ATOM 645 O O . PHE A 1 78 ? -15.743 -3.689 -8.068 1.00 89.31 78 PHE A O 1
ATOM 652 N N . LYS A 1 79 ? -14.617 -1.742 -7.849 1.00 89.56 79 LYS A N 1
ATOM 653 C CA . LYS A 1 79 ? -14.889 -1.258 -9.197 1.00 89.56 79 LYS A CA 1
ATOM 654 C C . LYS A 1 79 ? -13.844 -1.880 -10.106 1.00 89.56 79 LYS A C 1
ATOM 656 O O . LYS A 1 79 ? -12.659 -1.590 -9.970 1.00 89.56 79 LYS A O 1
ATOM 661 N N . ILE A 1 80 ? -14.289 -2.775 -10.973 1.00 89.00 80 ILE A N 1
ATOM 662 C CA . ILE A 1 80 ? -13.433 -3.430 -11.955 1.00 89.00 80 ILE A CA 1
ATOM 663 C C . ILE A 1 80 ? -13.589 -2.723 -13.294 1.00 89.00 80 ILE A C 1
ATOM 665 O O . ILE A 1 80 ? -14.697 -2.334 -13.664 1.00 89.00 80 ILE A O 1
ATOM 669 N N . GLN A 1 81 ? -12.481 -2.547 -14.001 1.00 87.88 81 GLN A N 1
ATOM 670 C CA . GLN A 1 81 ? -12.482 -2.045 -15.369 1.00 87.88 81 GLN A CA 1
ATOM 671 C C . GLN A 1 81 ? -11.731 -3.032 -16.246 1.00 87.88 81 GLN A C 1
ATOM 673 O O . GLN A 1 81 ? -10.733 -3.611 -15.825 1.00 87.88 81 GLN A O 1
ATOM 678 N N . ASP A 1 82 ? -12.236 -3.227 -17.451 1.00 91.06 82 ASP A N 1
ATOM 679 C CA . ASP A 1 82 ? -11.642 -4.079 -18.467 1.00 91.06 82 ASP A CA 1
ATOM 680 C C . ASP A 1 82 ? -11.735 -3.302 -19.772 1.00 91.06 82 ASP A C 1
ATOM 682 O O . ASP A 1 82 ? -12.837 -2.995 -20.231 1.00 91.06 82 ASP A O 1
ATOM 686 N N . TYR A 1 83 ? -10.590 -2.875 -20.289 1.00 89.06 83 TYR A N 1
ATOM 687 C CA . TYR A 1 83 ? -10.536 -2.064 -21.495 1.00 89.06 83 TYR A CA 1
ATOM 688 C C . TYR A 1 83 ? -9.356 -2.462 -22.370 1.00 89.06 83 TYR A C 1
ATOM 690 O O . TYR A 1 83 ? -8.281 -2.807 -21.881 1.00 89.06 83 TYR A O 1
ATOM 698 N N . ASP A 1 84 ? -9.564 -2.381 -23.678 1.00 90.88 84 ASP A N 1
ATOM 699 C CA . ASP A 1 84 ? -8.532 -2.581 -24.684 1.00 90.88 84 ASP A CA 1
ATOM 700 C C . ASP A 1 84 ? -8.044 -1.226 -25.186 1.00 90.88 84 ASP A C 1
ATOM 702 O O . ASP A 1 84 ? -8.811 -0.433 -25.730 1.00 90.88 84 ASP A O 1
ATOM 706 N N . ASP A 1 85 ? -6.754 -0.960 -25.004 1.00 86.19 85 ASP A N 1
ATOM 707 C CA . ASP A 1 85 ? -6.102 0.222 -25.553 1.00 86.19 85 ASP A CA 1
ATOM 708 C C . ASP A 1 85 ? -5.242 -0.180 -26.767 1.00 86.19 85 ASP A C 1
ATOM 710 O O . ASP A 1 85 ? -4.376 -1.050 -26.640 1.00 86.19 85 ASP A O 1
ATOM 714 N N . PRO A 1 86 ? -5.414 0.443 -27.948 1.00 86.88 86 PRO A N 1
ATOM 715 C CA . PRO A 1 86 ? -4.676 0.056 -29.153 1.00 86.88 86 PRO A CA 1
ATOM 716 C C . PRO A 1 86 ? -3.146 0.157 -29.045 1.00 86.88 86 PRO A C 1
ATOM 718 O O . PRO A 1 86 ? -2.438 -0.479 -29.821 1.00 86.88 86 PRO A O 1
ATOM 721 N N . ARG A 1 87 ? -2.613 0.962 -28.116 1.00 84.12 87 ARG A N 1
ATOM 722 C CA . ARG A 1 87 ? -1.165 1.182 -27.946 1.00 84.12 87 ARG A CA 1
ATOM 723 C C . ARG A 1 87 ? -0.562 0.286 -26.869 1.00 84.12 87 ARG A C 1
ATOM 725 O O . ARG A 1 87 ? 0.615 -0.056 -26.934 1.00 84.12 87 ARG A O 1
ATOM 732 N N . THR A 1 88 ? -1.342 -0.055 -25.851 1.00 81.94 88 THR A N 1
ATOM 733 C CA . THR A 1 88 ? -0.873 -0.719 -24.626 1.00 81.94 88 THR A CA 1
ATOM 734 C C . THR A 1 88 ? -1.525 -2.086 -24.391 1.00 81.94 88 THR A C 1
ATOM 736 O O . THR A 1 88 ? -1.088 -2.831 -23.508 1.00 81.94 88 THR A O 1
ATOM 739 N N . GLY A 1 89 ? -2.486 -2.472 -25.230 1.00 87.62 89 GLY A N 1
ATOM 740 C CA . GLY A 1 89 ? -3.238 -3.721 -25.159 1.00 87.62 89 GLY A CA 1
ATOM 741 C C . GLY A 1 89 ? -4.307 -3.717 -24.066 1.00 87.62 89 GLY A C 1
ATOM 742 O O . GLY A 1 89 ? -4.608 -2.683 -23.468 1.00 87.62 89 GLY A O 1
ATOM 743 N N . ARG A 1 90 ? -4.863 -4.901 -23.798 1.00 90.06 90 ARG A N 1
ATOM 744 C CA . ARG A 1 90 ? -5.861 -5.109 -22.746 1.00 90.06 90 ARG A CA 1
ATOM 745 C C . ARG A 1 90 ? -5.330 -4.743 -21.369 1.00 90.06 90 ARG A C 1
ATOM 747 O O . ARG A 1 90 ? -4.227 -5.147 -20.989 1.00 90.06 90 ARG A O 1
ATOM 754 N N . GLN A 1 91 ? -6.143 -4.043 -20.593 1.00 87.62 91 GLN A N 1
ATOM 755 C CA . GLN A 1 91 ? -5.863 -3.682 -19.215 1.00 87.62 91 GLN A CA 1
ATOM 756 C C . GLN A 1 91 ? -7.051 -4.039 -18.327 1.00 87.62 91 GLN A C 1
ATOM 758 O O . GLN A 1 91 ? -8.193 -3.696 -18.623 1.00 87.62 91 GLN A O 1
ATOM 763 N N . LEU A 1 92 ? -6.754 -4.719 -17.217 1.00 90.44 92 LEU A N 1
ATOM 764 C CA . LEU A 1 92 ? -7.719 -4.975 -16.157 1.00 90.44 92 LEU A CA 1
ATOM 765 C C . LEU A 1 92 ? -7.344 -4.150 -14.929 1.00 90.44 92 LEU A C 1
ATOM 767 O O . LEU A 1 92 ? -6.290 -4.357 -14.314 1.00 90.44 92 LEU A O 1
ATOM 771 N N . ASP A 1 93 ? -8.229 -3.227 -14.576 1.00 83.69 93 ASP A N 1
ATOM 772 C CA . ASP A 1 93 ? -8.097 -2.354 -13.421 1.00 83.69 93 ASP A CA 1
ATOM 773 C C . ASP A 1 93 ? -9.052 -2.747 -12.289 1.00 83.69 93 ASP A C 1
ATOM 775 O O . ASP A 1 93 ? -10.039 -3.471 -12.454 1.00 83.69 93 ASP A O 1
ATOM 779 N N . TYR A 1 94 ? -8.716 -2.255 -11.110 1.00 87.12 94 TYR A N 1
ATOM 780 C CA . TYR A 1 94 ? -9.348 -2.484 -9.842 1.00 87.12 94 TYR A CA 1
ATOM 781 C C . TYR A 1 94 ? -9.204 -1.223 -8.986 1.00 87.12 94 TYR A C 1
ATOM 783 O O . TYR A 1 94 ? -8.092 -0.771 -8.709 1.00 87.12 94 TYR A O 1
ATOM 791 N N . VAL A 1 95 ? -10.335 -0.707 -8.510 1.00 87.94 95 VAL A N 1
ATOM 792 C CA . VAL A 1 95 ? -10.387 0.377 -7.525 1.00 87.94 95 VAL A CA 1
ATOM 793 C C . VAL A 1 95 ? -11.253 -0.076 -6.345 1.00 87.94 95 VAL A C 1
ATOM 795 O O . VAL A 1 95 ? -12.463 -0.287 -6.524 1.00 87.94 95 VAL A O 1
ATOM 798 N N . PRO A 1 96 ? -10.675 -0.256 -5.142 1.00 90.00 96 PRO A N 1
ATOM 799 C CA . PRO A 1 96 ? -11.458 -0.511 -3.948 1.00 90.00 96 PRO A CA 1
ATOM 800 C C . PRO A 1 96 ? -12.263 0.726 -3.556 1.00 90.00 96 PRO A C 1
ATOM 802 O O . PRO A 1 96 ? -11.796 1.857 -3.597 1.00 90.00 96 PRO A O 1
ATOM 805 N N . ALA A 1 97 ? -13.506 0.505 -3.152 1.00 89.19 97 ALA A N 1
ATOM 806 C CA . ALA A 1 97 ? -14.346 1.523 -2.551 1.00 89.19 97 ALA A CA 1
ATOM 807 C C . ALA A 1 97 ? -14.965 0.952 -1.278 1.00 89.19 97 ALA A C 1
ATOM 809 O O . ALA A 1 97 ? -15.463 -0.175 -1.260 1.00 89.19 97 ALA A O 1
ATOM 810 N N . TRP A 1 98 ? -14.906 1.710 -0.188 1.00 88.75 98 TRP A N 1
ATOM 811 C CA . TRP A 1 98 ? -15.492 1.281 1.077 1.00 88.75 98 TRP A CA 1
ATOM 812 C C . TRP A 1 98 ? -17.024 1.269 0.992 1.00 88.75 98 TRP A C 1
ATOM 814 O O . TRP A 1 98 ? -17.636 2.067 0.283 1.00 88.75 98 TRP A O 1
ATOM 824 N N . THR A 1 99 ? -17.660 0.381 1.755 1.00 85.00 99 THR A N 1
ATOM 825 C CA . THR A 1 99 ? -19.129 0.223 1.805 1.00 85.00 99 THR A CA 1
ATOM 826 C C . THR A 1 99 ? -19.801 1.061 2.892 1.00 85.00 99 THR A C 1
ATOM 828 O O . THR A 1 99 ? -21.006 0.942 3.116 1.00 85.00 99 THR A O 1
ATOM 831 N N . HIS A 1 100 ? -19.040 1.886 3.613 1.00 80.31 100 HIS A N 1
ATOM 832 C CA . HIS A 1 100 ? -19.555 2.605 4.770 1.00 80.31 100 HIS A CA 1
ATOM 833 C C . HIS A 1 100 ? -20.626 3.630 4.372 1.00 80.31 100 HIS A C 1
ATOM 835 O O . HIS A 1 100 ? -20.397 4.493 3.529 1.00 80.31 100 HIS A O 1
ATOM 841 N N . THR A 1 101 ? -21.789 3.557 5.019 1.00 74.62 101 THR A N 1
ATOM 842 C CA . THR A 1 101 ? -22.913 4.482 4.792 1.00 74.62 101 THR A CA 1
ATOM 843 C C . THR A 1 101 ? -22.867 5.708 5.702 1.00 74.62 101 THR A C 1
ATOM 845 O O . THR A 1 101 ? -23.574 6.686 5.469 1.00 74.62 101 THR A O 1
ATOM 848 N N . ARG A 1 102 ? -22.032 5.678 6.749 1.00 82.12 102 ARG A N 1
ATOM 849 C CA . ARG A 1 102 ? -21.856 6.795 7.687 1.00 82.12 102 ARG A CA 1
ATOM 850 C C . ARG A 1 102 ? -20.742 7.723 7.211 1.00 82.12 102 ARG A C 1
ATOM 852 O O . ARG A 1 102 ? -19.781 7.291 6.579 1.00 82.12 102 ARG A O 1
ATOM 859 N N . LYS A 1 103 ? -20.840 9.004 7.571 1.00 84.12 103 LYS A N 1
ATOM 860 C CA . LYS A 1 103 ? -19.764 9.972 7.330 1.00 84.12 103 LYS A CA 1
ATOM 861 C C . LYS A 1 103 ? -18.573 9.640 8.231 1.00 84.12 103 LYS A C 1
ATOM 863 O O . LYS A 1 103 ? -18.668 9.773 9.448 1.00 84.12 103 LYS A O 1
ATOM 868 N N . ILE A 1 104 ? -17.460 9.230 7.629 1.00 87.50 104 ILE A N 1
ATOM 869 C CA . ILE A 1 104 ? -16.191 9.025 8.330 1.00 87.50 104 ILE A CA 1
ATOM 870 C C . ILE A 1 104 ? -15.370 10.309 8.197 1.00 87.50 104 ILE A C 1
ATOM 872 O O . ILE A 1 104 ? -15.119 10.785 7.091 1.00 87.50 104 ILE A O 1
ATOM 876 N N . ALA A 1 105 ? -14.966 10.886 9.327 1.00 89.62 105 ALA A N 1
ATOM 877 C CA . ALA A 1 105 ? -14.122 12.073 9.334 1.00 89.62 105 ALA A CA 1
ATOM 878 C C . ALA A 1 105 ? -12.669 11.704 9.008 1.00 89.62 105 ALA A C 1
ATOM 880 O O . ALA A 1 105 ? -12.092 10.834 9.665 1.00 89.62 105 ALA A O 1
ATOM 881 N N . ALA A 1 106 ? -12.085 12.410 8.036 1.00 91.56 106 ALA A N 1
ATOM 882 C CA . ALA A 1 106 ? -10.662 12.326 7.734 1.00 91.56 106 ALA A CA 1
ATOM 883 C C . ALA A 1 106 ? -9.822 12.723 8.955 1.00 91.56 106 ALA A C 1
ATOM 885 O O . ALA A 1 106 ? -10.185 13.638 9.706 1.00 91.56 106 ALA A O 1
ATOM 886 N N . LEU A 1 107 ? -8.686 12.057 9.136 1.00 93.69 107 LEU A N 1
ATOM 887 C CA . LEU A 1 107 ? -7.745 12.378 10.192 1.00 93.69 107 LEU A CA 1
ATOM 888 C C . LEU A 1 107 ? -6.889 13.577 9.759 1.00 93.69 107 LEU A C 1
ATOM 890 O O . LEU A 1 107 ? -5.963 13.447 8.963 1.00 93.69 107 LEU A O 1
ATOM 894 N N . LYS A 1 108 ? -7.231 14.765 10.263 1.00 91.44 108 LYS A N 1
ATOM 895 C CA . LYS A 1 108 ? -6.577 16.040 9.923 1.00 91.44 108 LYS A CA 1
ATOM 896 C C . LYS A 1 108 ? -5.652 16.520 11.042 1.00 91.44 108 LYS A C 1
ATOM 898 O O . LYS A 1 108 ? -5.745 16.055 12.174 1.00 91.44 108 LYS A O 1
ATOM 903 N N . ASN A 1 109 ? -4.809 17.507 10.727 1.00 90.44 109 ASN A N 1
ATOM 904 C CA . ASN A 1 109 ? -3.951 18.226 11.680 1.00 90.44 109 ASN A CA 1
ATOM 905 C C . ASN A 1 109 ? -2.977 17.328 12.463 1.00 90.44 109 ASN A C 1
ATOM 907 O O . ASN A 1 109 ? -2.655 17.601 13.616 1.00 90.44 109 ASN A O 1
ATOM 911 N N . THR A 1 110 ? -2.478 16.265 11.832 1.00 93.00 110 THR A N 1
ATOM 912 C CA . THR A 1 110 ? -1.573 15.298 12.470 1.00 93.00 110 THR A CA 1
ATOM 913 C C . THR A 1 110 ? -0.097 15.682 12.412 1.00 93.00 110 THR A C 1
ATOM 915 O O . THR A 1 110 ? 0.724 15.016 13.033 1.00 93.00 110 THR A O 1
ATOM 918 N N . ALA A 1 111 ? 0.261 16.735 11.671 1.00 89.38 111 ALA A N 1
ATOM 919 C CA . ALA A 1 111 ? 1.655 17.102 11.412 1.00 89.38 111 ALA A CA 1
ATOM 920 C C . ALA A 1 111 ? 2.450 17.442 12.686 1.00 89.38 111 ALA A C 1
ATOM 922 O O . ALA A 1 111 ? 3.648 17.210 12.729 1.00 89.38 111 ALA A O 1
ATOM 923 N N . LYS A 1 112 ? 1.781 17.971 13.719 1.00 92.50 112 LYS A N 1
ATOM 924 C CA . LYS A 1 112 ? 2.402 18.350 15.001 1.00 92.50 112 LYS A CA 1
ATOM 925 C C . LYS A 1 112 ? 2.299 17.276 16.087 1.00 92.50 112 LYS A C 1
ATOM 927 O O . LYS A 1 112 ? 2.766 17.504 17.195 1.00 92.50 112 LYS A O 1
ATOM 932 N N . LEU A 1 113 ? 1.613 16.167 15.811 1.00 95.31 113 LEU A N 1
ATOM 933 C CA . LEU A 1 113 ? 1.503 15.069 16.769 1.00 95.31 113 LEU A CA 1
ATOM 934 C C . LEU A 1 113 ? 2.827 14.318 16.803 1.00 95.31 113 LEU A C 1
ATOM 936 O O . LEU A 1 113 ? 3.397 14.099 15.739 1.00 95.31 113 LEU A O 1
ATOM 940 N N . ASP A 1 114 ? 3.266 13.889 17.980 1.00 95.94 114 ASP A N 1
ATOM 941 C CA . ASP A 1 114 ? 4.308 12.871 18.118 1.00 95.94 114 ASP A CA 1
ATOM 942 C C . ASP A 1 114 ? 3.811 11.497 17.621 1.00 95.94 114 ASP A C 1
ATOM 944 O O . ASP A 1 114 ? 2.629 11.313 17.298 1.00 95.94 114 ASP A O 1
ATOM 948 N N . GLU A 1 115 ? 4.720 10.530 17.538 1.00 95.44 115 GLU A N 1
ATOM 949 C CA . GLU A 1 115 ? 4.484 9.191 16.991 1.00 95.44 115 GLU A CA 1
ATOM 950 C C . GLU A 1 115 ? 3.402 8.433 17.772 1.00 95.44 115 GLU A C 1
ATOM 952 O O . GLU A 1 115 ? 2.507 7.831 17.168 1.00 95.44 115 GLU A O 1
ATOM 957 N N . TYR A 1 116 ? 3.419 8.517 19.107 1.00 95.88 116 TYR A N 1
ATOM 958 C CA . TYR A 1 116 ? 2.432 7.860 19.966 1.00 95.88 116 TYR A CA 1
ATOM 959 C C . TYR A 1 116 ? 1.058 8.508 19.821 1.00 95.88 116 TYR A C 1
ATOM 961 O O . TYR A 1 116 ? 0.050 7.811 19.683 1.00 95.88 116 TYR A O 1
ATOM 969 N N . SER A 1 117 ? 1.001 9.842 19.800 1.00 97.00 117 SER A N 1
ATOM 970 C CA . SER A 1 117 ? -0.245 10.584 19.595 1.00 97.00 117 SER A CA 1
ATOM 971 C C . SER A 1 117 ? -0.862 10.306 18.223 1.00 97.00 117 SER A C 1
ATOM 973 O O . SER A 1 117 ? -2.080 10.122 18.118 1.00 97.00 117 SER A O 1
ATOM 975 N N . LEU A 1 118 ? -0.047 10.245 17.164 1.00 97.62 118 LEU A N 1
ATOM 976 C CA . LEU A 1 118 ? -0.501 9.865 15.826 1.00 97.62 118 LEU A CA 1
ATOM 977 C C . LEU A 1 118 ? -1.061 8.439 15.830 1.00 97.62 118 LEU A C 1
ATOM 979 O O . LEU A 1 118 ? -2.194 8.221 15.390 1.00 97.62 118 LEU A O 1
ATOM 983 N N . PHE A 1 119 ? -0.304 7.480 16.361 1.00 97.38 119 PHE A N 1
ATOM 984 C CA . PHE A 1 119 ? -0.725 6.085 16.400 1.00 97.38 119 PHE A CA 1
ATOM 985 C C . PHE A 1 119 ? -1.990 5.872 17.247 1.00 97.38 119 PHE A C 1
ATOM 987 O O . PHE A 1 119 ? -2.895 5.131 16.852 1.00 97.38 119 PHE A O 1
ATOM 994 N N . GLY A 1 120 ? -2.128 6.600 18.358 1.00 97.00 120 GLY A N 1
ATOM 995 C CA . GLY A 1 120 ? -3.344 6.618 19.169 1.00 97.00 120 GLY A CA 1
ATOM 996 C C . GLY A 1 120 ? -4.564 7.113 18.387 1.00 97.00 120 GLY A C 1
ATOM 997 O O . GLY A 1 120 ? -5.645 6.529 18.477 1.00 97.00 120 GLY A O 1
ATOM 998 N N . LYS A 1 121 ? -4.409 8.144 17.544 1.00 97.19 121 LYS A N 1
ATOM 999 C CA . LYS A 1 121 ? -5.491 8.630 16.669 1.00 97.19 121 LYS A CA 1
ATOM 1000 C C . LYS A 1 121 ? -5.868 7.641 15.567 1.00 97.19 121 LYS 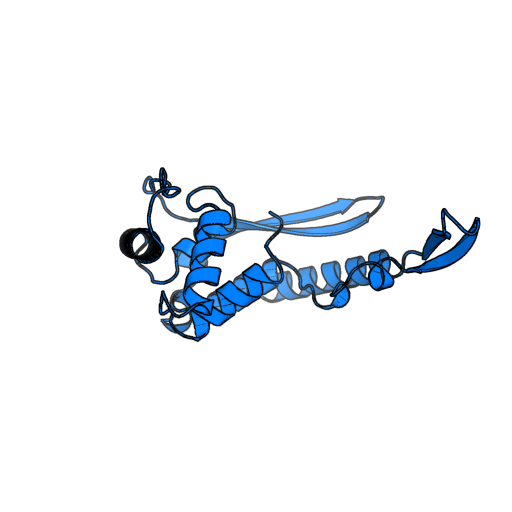A C 1
ATOM 1002 O O . LYS A 1 121 ? -7.046 7.562 15.211 1.00 97.19 121 LYS A O 1
ATOM 1007 N N . LEU A 1 122 ? -4.902 6.897 15.037 1.00 97.06 122 LEU A N 1
ATOM 1008 C CA . LEU A 1 122 ? -5.144 5.838 14.054 1.00 97.06 122 LEU A CA 1
ATOM 1009 C C . LEU A 1 122 ? -5.845 4.634 14.694 1.00 97.06 122 LEU A C 1
ATOM 1011 O O . LEU A 1 122 ? -6.805 4.115 14.133 1.00 97.06 122 LEU A O 1
ATOM 1015 N N . THR A 1 123 ? -5.480 4.277 15.924 1.00 96.44 123 THR A N 1
ATOM 1016 C CA . THR A 1 123 ? -6.203 3.265 16.711 1.00 96.44 123 THR A CA 1
ATOM 1017 C C . THR A 1 123 ? -7.653 3.699 16.987 1.00 96.44 123 THR A C 1
ATOM 1019 O O . THR A 1 123 ? -8.586 2.932 16.767 1.00 96.44 123 THR A O 1
ATOM 1022 N N . GLN A 1 124 ? -7.891 4.968 17.343 1.00 95.88 124 GLN A N 1
ATOM 1023 C CA . GLN A 1 124 ? -9.256 5.520 17.462 1.00 95.88 124 GLN A CA 1
ATOM 1024 C C . GLN A 1 124 ? -10.010 5.544 16.120 1.00 95.88 124 GLN A C 1
ATOM 1026 O O . GLN A 1 124 ? -11.243 5.545 16.076 1.00 95.88 124 GLN A O 1
ATOM 1031 N N . PHE A 1 125 ? -9.305 5.635 14.990 1.00 95.56 125 PHE A N 1
ATOM 1032 C CA . PHE A 1 125 ? -9.919 5.476 13.673 1.00 95.56 125 PHE A CA 1
ATOM 1033 C C . PHE A 1 125 ? -10.390 4.032 13.472 1.00 95.56 125 PHE A C 1
ATOM 1035 O O . PHE A 1 125 ? -11.554 3.836 13.127 1.00 95.56 125 PHE A O 1
ATOM 1042 N N . ASP A 1 126 ? -9.554 3.042 13.779 1.00 95.44 126 ASP A N 1
ATOM 1043 C CA . ASP A 1 126 ? -9.905 1.618 13.706 1.00 95.44 126 ASP A CA 1
ATOM 1044 C C . ASP A 1 126 ? -11.144 1.267 14.533 1.00 95.44 126 ASP A C 1
ATOM 1046 O O . ASP A 1 126 ? -12.055 0.600 14.038 1.00 95.44 126 ASP A O 1
ATOM 1050 N N . GLU A 1 127 ? -11.228 1.772 15.765 1.00 94.38 127 GLU A N 1
ATOM 1051 C CA . GLU A 1 127 ? -12.390 1.581 16.643 1.00 94.38 127 GLU A CA 1
ATOM 1052 C C . GLU A 1 127 ? -13.684 2.107 16.011 1.00 94.38 127 GLU A C 1
ATOM 1054 O O . GLU A 1 127 ? -14.713 1.431 16.036 1.00 94.38 127 GLU A O 1
ATOM 1059 N N . ARG A 1 128 ? -13.630 3.284 15.373 1.00 93.06 128 ARG A N 1
ATOM 1060 C CA . ARG A 1 128 ? -14.784 3.876 14.677 1.00 93.06 128 ARG A CA 1
ATOM 1061 C C . ARG A 1 128 ? -15.202 3.077 13.445 1.00 93.06 128 ARG A C 1
ATOM 1063 O O . ARG A 1 128 ? -16.393 3.026 13.137 1.00 93.06 128 ARG A O 1
ATOM 1070 N N . ILE A 1 129 ? -14.251 2.468 12.736 1.00 92.56 129 ILE A N 1
ATOM 1071 C CA . ILE A 1 129 ? -14.541 1.581 11.599 1.00 92.56 129 ILE A CA 1
ATOM 1072 C C . ILE A 1 129 ? -15.055 0.211 12.076 1.00 92.56 129 ILE A C 1
ATOM 1074 O O . ILE A 1 129 ? -15.858 -0.437 11.391 1.00 92.56 129 ILE A O 1
ATOM 1078 N N . GLY A 1 130 ? -14.627 -0.220 13.261 1.00 92.56 130 GLY A N 1
ATOM 1079 C CA . GLY A 1 130 ? -15.013 -1.482 13.878 1.00 92.56 130 GLY A CA 1
ATOM 1080 C C . GLY A 1 130 ? -14.170 -2.670 13.418 1.00 92.56 130 GLY A C 1
ATOM 1081 O O . GLY A 1 130 ? -14.694 -3.780 13.352 1.00 92.56 130 GLY A O 1
ATOM 1082 N N . HIS A 1 131 ? -12.908 -2.444 13.040 1.00 93.31 131 HIS A N 1
ATOM 1083 C CA . HIS A 1 131 ? -11.894 -3.495 12.932 1.00 93.31 131 HIS A CA 1
ATOM 1084 C C . HIS A 1 131 ? -10.487 -2.904 13.051 1.00 93.31 131 HIS A C 1
ATOM 1086 O O . HIS A 1 131 ? -10.255 -1.750 12.699 1.00 93.31 131 HIS A O 1
ATOM 1092 N N . ARG A 1 132 ? -9.540 -3.720 13.522 1.00 94.94 132 ARG A N 1
ATOM 1093 C CA . ARG A 1 132 ? -8.128 -3.335 13.629 1.00 94.94 132 ARG A CA 1
ATOM 1094 C C . ARG A 1 132 ? -7.498 -3.164 12.250 1.00 94.94 132 ARG A C 1
ATOM 1096 O O . ARG A 1 132 ? -7.915 -3.823 11.291 1.00 94.94 132 ARG A O 1
ATOM 1103 N N . PHE A 1 133 ? -6.478 -2.316 12.191 1.00 97.19 133 PHE A N 1
ATOM 1104 C CA . PHE A 1 133 ? -5.683 -2.029 11.004 1.00 97.19 133 PHE A CA 1
ATOM 1105 C C . PHE A 1 133 ? -6.517 -1.488 9.828 1.00 97.19 133 PHE A C 1
ATOM 1107 O O . PHE A 1 133 ? -6.178 -1.658 8.658 1.00 97.19 133 PHE A O 1
ATOM 1114 N N . ALA A 1 134 ? -7.647 -0.838 10.123 1.00 95.38 134 ALA A N 1
ATOM 1115 C CA . ALA A 1 134 ? -8.496 -0.219 9.116 1.00 95.38 134 ALA A CA 1
ATOM 1116 C C . ALA A 1 134 ? -7.813 0.994 8.493 1.00 95.38 134 ALA A C 1
ATOM 1118 O O . ALA A 1 134 ? -7.855 1.151 7.272 1.00 95.38 134 ALA A O 1
ATOM 1119 N N . TRP A 1 135 ? -7.161 1.827 9.307 1.00 96.38 135 TRP A N 1
ATOM 1120 C CA . TRP A 1 135 ? -6.485 3.038 8.846 1.00 96.38 135 TRP A CA 1
ATOM 1121 C C . TRP A 1 135 ? -5.518 2.775 7.683 1.00 96.38 135 TRP A C 1
ATOM 1123 O O . TRP A 1 135 ? -5.444 3.608 6.784 1.00 96.38 135 TRP A O 1
ATOM 1133 N N . TYR A 1 136 ? -4.859 1.608 7.641 1.00 97.25 136 TYR A N 1
ATOM 1134 C CA . TYR A 1 136 ? -3.989 1.197 6.536 1.00 97.25 136 TYR A CA 1
ATOM 1135 C C . TYR A 1 136 ? -4.757 1.157 5.210 1.00 97.25 136 TYR A C 1
ATOM 1137 O O . TYR A 1 136 ? -4.414 1.866 4.267 1.00 97.25 136 TYR A O 1
ATOM 1145 N N . PHE A 1 137 ? -5.852 0.392 5.150 1.00 95.06 137 PHE A N 1
ATOM 1146 C CA . PHE A 1 137 ? -6.644 0.235 3.925 1.00 95.06 137 PHE A CA 1
ATOM 1147 C C . PHE A 1 137 ? -7.325 1.537 3.493 1.00 95.06 137 PHE A C 1
ATOM 1149 O O . PHE A 1 137 ? -7.464 1.797 2.300 1.00 95.06 137 PHE A O 1
ATOM 1156 N N . TYR A 1 138 ? -7.728 2.376 4.449 1.00 93.31 138 TYR A N 1
ATOM 1157 C CA . TYR A 1 138 ? -8.266 3.707 4.154 1.00 93.31 138 TYR A CA 1
ATOM 1158 C C . TYR A 1 138 ? -7.190 4.705 3.707 1.00 93.31 138 TYR A C 1
ATOM 1160 O O . TYR A 1 138 ? -7.513 5.672 3.011 1.00 93.31 138 TYR A O 1
ATOM 1168 N N . GLY A 1 139 ? -5.934 4.472 4.084 1.00 93.81 139 GLY A N 1
ATOM 1169 C CA . GLY A 1 139 ? -4.786 5.272 3.677 1.00 93.81 139 GLY A CA 1
ATOM 1170 C C . GLY A 1 139 ? -4.276 4.966 2.273 1.00 93.81 139 GLY A C 1
ATOM 1171 O O . GLY A 1 139 ? -3.704 5.851 1.645 1.00 93.81 139 GLY A O 1
ATOM 1172 N N . LEU A 1 140 ? -4.581 3.785 1.720 1.00 92.50 140 LEU A N 1
ATOM 1173 C CA . LEU A 1 140 ? -4.156 3.405 0.364 1.00 92.50 140 LEU A CA 1
ATOM 1174 C C . LEU A 1 140 ? -4.634 4.374 -0.730 1.00 92.50 140 LEU A C 1
ATOM 1176 O O . LEU A 1 140 ? -3.963 4.512 -1.743 1.00 92.50 140 LEU A O 1
ATOM 1180 N N . HIS A 1 141 ? -5.763 5.060 -0.525 1.00 81.88 141 HIS A N 1
ATOM 1181 C CA . HIS A 1 141 ? -6.282 6.079 -1.448 1.00 81.88 141 HIS A CA 1
ATOM 1182 C C . HIS A 1 141 ? -5.971 7.526 -1.037 1.00 81.88 141 HIS A C 1
ATOM 1184 O O . HIS A 1 141 ? -6.379 8.445 -1.740 1.00 81.88 141 HIS A O 1
ATOM 1190 N N . GLY A 1 142 ? -5.344 7.766 0.119 1.00 78.50 142 GLY A N 1
ATOM 1191 C CA . GLY A 1 142 ? -4.985 9.120 0.560 1.00 78.50 142 GLY A CA 1
ATOM 1192 C C . GLY A 1 142 ? -6.156 10.045 0.934 1.00 78.50 142 GLY A C 1
ATOM 1193 O O . GLY A 1 142 ? -5.951 11.241 1.106 1.00 78.50 142 GLY A O 1
ATOM 1194 N N . ASN A 1 143 ? -7.392 9.542 1.050 1.00 83.88 143 ASN A N 1
ATOM 1195 C CA . ASN A 1 143 ? -8.573 10.399 1.245 1.00 83.88 143 ASN A CA 1
ATOM 1196 C C . ASN A 1 143 ? -8.889 10.693 2.720 1.00 83.88 143 ASN A C 1
ATOM 1198 O O . ASN A 1 143 ? -9.184 11.830 3.087 1.00 83.88 143 ASN A O 1
ATOM 1202 N N . LEU A 1 144 ? -8.895 9.660 3.570 1.00 91.50 144 LEU A N 1
ATOM 1203 C CA . LEU A 1 144 ? -9.232 9.797 4.996 1.00 91.50 144 LEU A CA 1
ATOM 1204 C C . LEU A 1 144 ? -8.003 9.731 5.893 1.00 91.50 144 LEU A C 1
ATOM 1206 O O . LEU A 1 144 ? -7.982 10.380 6.938 1.00 91.50 144 LEU A O 1
ATOM 1210 N N . ILE A 1 145 ? -7.015 8.958 5.460 1.00 94.81 145 ILE A N 1
ATOM 1211 C CA . ILE A 1 145 ? -5.686 8.825 6.037 1.00 94.81 145 ILE A CA 1
ATOM 1212 C C . ILE A 1 145 ? -4.714 9.138 4.897 1.00 94.81 145 ILE A C 1
ATOM 1214 O O . ILE A 1 145 ? -4.935 8.692 3.772 1.00 94.81 145 ILE A O 1
ATOM 1218 N N . LEU A 1 146 ? -3.693 9.948 5.157 1.00 94.25 146 LEU A N 1
ATOM 1219 C CA . LEU A 1 146 ? -2.693 10.334 4.153 1.00 94.25 146 LEU A CA 1
ATOM 1220 C C . LEU A 1 146 ? -1.515 9.352 4.170 1.00 94.25 146 LEU A C 1
ATOM 1222 O O . LEU A 1 146 ? -1.179 8.842 5.238 1.00 94.25 146 LEU A O 1
ATOM 1226 N N . SER A 1 147 ? -0.832 9.151 3.036 1.00 93.62 147 SER A N 1
ATOM 1227 C CA . SER A 1 147 ? 0.352 8.271 2.972 1.00 93.62 147 SER A CA 1
ATOM 1228 C C . SER A 1 147 ? 1.431 8.687 3.975 1.00 93.62 147 SER A C 1
ATOM 1230 O O . SER A 1 147 ? 1.913 7.851 4.728 1.00 93.62 147 SER A O 1
ATOM 1232 N N . GLY A 1 148 ? 1.683 9.993 4.123 1.00 94.50 148 GLY A N 1
ATOM 1233 C CA . GLY A 1 148 ? 2.631 10.516 5.112 1.00 94.50 148 GLY A CA 1
ATOM 1234 C C . GLY A 1 148 ? 2.270 10.191 6.569 1.00 94.50 148 GLY A C 1
ATOM 1235 O O . GLY A 1 148 ? 3.136 10.172 7.434 1.00 94.50 148 GLY A O 1
ATOM 1236 N N . GLN A 1 149 ? 1.000 9.906 6.883 1.00 96.31 149 GLN A N 1
ATOM 1237 C CA . GLN A 1 149 ? 0.629 9.400 8.213 1.00 96.31 149 GLN A CA 1
ATOM 1238 C C . GLN A 1 149 ? 1.027 7.929 8.376 1.00 96.31 149 GLN A C 1
ATOM 1240 O O . GLN A 1 149 ? 1.428 7.527 9.462 1.00 96.31 149 GLN A O 1
ATOM 1245 N N . MET A 1 150 ? 0.923 7.137 7.310 1.00 97.19 150 MET A N 1
ATOM 1246 C CA . MET A 1 150 ? 1.305 5.725 7.297 1.00 97.19 150 MET A CA 1
ATOM 1247 C C . MET A 1 150 ? 2.831 5.554 7.307 1.00 97.19 150 MET A C 1
ATOM 1249 O O . MET A 1 150 ? 3.332 4.720 8.055 1.00 97.19 150 MET A O 1
ATOM 1253 N N . GLU A 1 151 ? 3.557 6.372 6.538 1.00 97.19 151 GLU A N 1
ATOM 1254 C CA . GLU A 1 151 ? 5.029 6.445 6.522 1.00 97.19 151 GLU A CA 1
ATOM 1255 C C . GLU A 1 151 ? 5.574 6.707 7.927 1.00 97.19 151 GLU A C 1
ATOM 1257 O O . GLU A 1 151 ? 6.379 5.933 8.432 1.00 97.19 151 GLU A O 1
ATOM 1262 N N . ARG A 1 152 ? 5.035 7.712 8.626 1.00 97.69 152 ARG A N 1
ATOM 1263 C CA . ARG A 1 152 ? 5.440 8.021 10.004 1.00 97.69 152 ARG A CA 1
ATOM 1264 C C . ARG A 1 152 ? 5.197 6.878 10.988 1.00 97.69 152 ARG A C 1
ATOM 1266 O O . ARG A 1 152 ? 5.966 6.706 11.925 1.00 97.69 152 ARG A O 1
ATOM 1273 N N . VAL A 1 153 ? 4.127 6.099 10.808 1.00 97.81 153 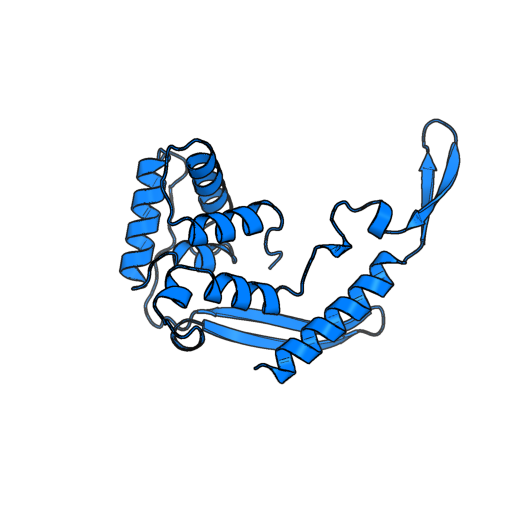VAL A N 1
ATOM 1274 C CA . VAL A 1 153 ? 3.890 4.905 11.639 1.00 97.81 153 VAL A CA 1
ATOM 1275 C C . VAL A 1 153 ? 4.877 3.795 11.302 1.00 97.81 153 VAL A C 1
ATOM 1277 O O . VAL A 1 153 ? 5.318 3.098 12.211 1.00 97.81 153 VAL A O 1
ATOM 1280 N N . LEU A 1 154 ? 5.232 3.627 10.026 1.00 98.38 154 LEU A N 1
ATOM 1281 C CA . LEU A 1 154 ? 6.247 2.663 9.613 1.00 98.38 154 LEU A CA 1
ATOM 1282 C C . LEU A 1 154 ? 7.607 3.012 10.228 1.00 98.38 154 LEU A C 1
ATOM 1284 O O . LEU A 1 154 ? 8.199 2.161 10.883 1.00 98.38 154 LEU A O 1
ATOM 1288 N N . GLU A 1 155 ? 8.043 4.266 10.107 1.00 98.06 155 GLU A N 1
ATOM 1289 C CA . GLU A 1 155 ? 9.281 4.769 10.715 1.00 98.06 155 GLU A CA 1
ATOM 1290 C C . GLU A 1 155 ? 9.278 4.589 12.239 1.00 98.06 155 GLU A C 1
ATOM 1292 O O . GLU A 1 155 ? 10.240 4.083 12.816 1.00 98.06 155 GLU A O 1
ATOM 1297 N N . ALA A 1 156 ? 8.171 4.936 12.905 1.00 97.88 156 ALA A N 1
ATOM 1298 C CA . ALA A 1 156 ? 8.026 4.751 14.346 1.00 97.88 156 ALA A CA 1
ATOM 1299 C C . ALA A 1 156 ? 8.069 3.271 14.761 1.00 97.88 156 ALA A C 1
ATOM 1301 O O . ALA A 1 156 ? 8.613 2.948 15.818 1.00 97.88 156 ALA A O 1
ATOM 1302 N N . ALA A 1 157 ? 7.512 2.366 13.951 1.00 97.69 157 ALA A N 1
ATOM 1303 C CA . ALA A 1 157 ? 7.577 0.930 14.199 1.00 97.69 157 ALA A CA 1
ATOM 1304 C C . ALA A 1 157 ? 9.001 0.384 14.012 1.00 97.69 157 ALA A C 1
ATOM 1306 O O . ALA A 1 157 ? 9.474 -0.389 14.842 1.00 97.69 157 ALA A O 1
ATOM 1307 N N . GLU A 1 158 ? 9.714 0.827 12.974 1.00 97.56 158 GLU A N 1
ATOM 1308 C CA . GLU A 1 158 ? 11.114 0.453 12.729 1.00 97.56 158 GLU A CA 1
ATOM 1309 C C . GLU A 1 158 ? 12.064 0.994 13.807 1.00 97.56 158 GLU A C 1
ATOM 1311 O O . GLU A 1 158 ? 13.024 0.320 14.179 1.00 97.56 158 GLU A O 1
ATOM 1316 N N . ALA A 1 159 ? 11.758 2.164 14.371 1.00 97.19 159 ALA A N 1
ATOM 1317 C CA . ALA A 1 159 ? 12.468 2.743 15.510 1.00 97.19 159 ALA A CA 1
ATOM 1318 C C . ALA A 1 159 ? 12.077 2.126 16.870 1.00 97.19 159 ALA A C 1
ATOM 1320 O O . ALA A 1 159 ? 12.633 2.511 17.899 1.00 97.19 159 ALA A O 1
ATOM 1321 N N . GLY A 1 160 ? 11.112 1.199 16.909 1.00 95.81 160 GLY A N 1
ATOM 1322 C CA . GLY A 1 160 ? 10.626 0.577 18.145 1.00 95.81 160 GLY A CA 1
ATOM 1323 C C . GLY A 1 160 ? 9.801 1.501 19.051 1.00 95.81 160 GLY A C 1
ATOM 1324 O O . GLY A 1 160 ? 9.579 1.175 20.214 1.00 95.81 160 GLY A O 1
ATOM 1325 N N . LEU A 1 161 ? 9.340 2.645 18.537 1.00 96.44 161 LEU A N 1
ATOM 1326 C CA . LEU A 1 161 ? 8.495 3.603 19.258 1.00 96.44 161 LEU A CA 1
ATOM 1327 C C . LEU A 1 161 ? 7.028 3.162 19.276 1.00 96.44 161 LEU A C 1
ATOM 1329 O O . LEU A 1 161 ? 6.299 3.446 20.218 1.00 96.44 161 LEU A O 1
ATOM 1333 N N . VAL A 1 162 ? 6.576 2.456 18.241 1.00 96.19 162 VAL A N 1
ATOM 1334 C CA . VAL A 1 162 ? 5.207 1.940 18.144 1.00 96.19 162 VAL A CA 1
ATOM 1335 C C . VAL A 1 162 ? 5.241 0.436 17.916 1.00 96.19 162 VAL A C 1
ATOM 1337 O O . VAL A 1 162 ? 6.010 -0.063 17.101 1.00 96.19 162 VAL A O 1
ATOM 1340 N N . VAL A 1 163 ? 4.367 -0.295 18.609 1.00 94.50 163 VAL A N 1
ATOM 1341 C CA . VAL A 1 163 ? 4.246 -1.748 18.455 1.00 94.50 163 VAL A CA 1
ATOM 1342 C C . VAL A 1 163 ? 2.994 -2.080 17.652 1.00 94.50 163 VAL A C 1
ATOM 1344 O O . VAL A 1 163 ? 1.867 -1.856 18.096 1.00 94.50 163 VAL A O 1
ATOM 1347 N N . LEU A 1 164 ? 3.203 -2.655 16.471 1.00 96.44 164 LEU A N 1
ATOM 1348 C CA . LEU A 1 164 ? 2.164 -3.282 15.660 1.00 96.44 164 LEU A CA 1
ATOM 1349 C C . LEU A 1 164 ? 2.200 -4.802 15.866 1.00 96.44 164 LEU A C 1
ATOM 1351 O O . LEU A 1 164 ? 3.271 -5.362 16.111 1.00 96.44 164 LEU A O 1
ATOM 1355 N N . PRO A 1 165 ? 1.068 -5.511 15.713 1.00 97.31 165 PRO A N 1
ATOM 1356 C CA . PRO A 1 165 ? 1.115 -6.946 15.477 1.00 97.31 165 PRO A CA 1
ATOM 1357 C C . PRO A 1 165 ? 2.035 -7.248 14.288 1.00 97.31 165 PRO A C 1
ATOM 1359 O O . PRO A 1 165 ? 1.924 -6.599 13.248 1.00 97.31 165 PRO A O 1
ATOM 1362 N N . GLU A 1 166 ? 2.908 -8.247 14.420 1.00 97.81 166 GLU A N 1
ATOM 1363 C CA . GLU A 1 166 ? 3.945 -8.548 13.419 1.00 97.81 166 GLU A CA 1
ATOM 1364 C C . GLU A 1 166 ? 3.379 -8.680 11.996 1.00 97.81 166 GLU A C 1
ATOM 1366 O O . GLU A 1 166 ? 3.932 -8.155 11.035 1.00 97.81 166 GLU A O 1
ATOM 1371 N N . HIS A 1 167 ? 2.219 -9.320 11.836 1.00 97.94 167 HIS A N 1
ATOM 1372 C CA . HIS A 1 167 ? 1.594 -9.474 10.521 1.00 97.94 167 HIS A CA 1
ATOM 1373 C C . HIS A 1 167 ? 1.105 -8.151 9.909 1.00 97.94 167 HIS A C 1
ATOM 1375 O O . HIS A 1 167 ? 1.166 -8.005 8.690 1.00 97.94 167 HIS A O 1
ATOM 1381 N N . ASP A 1 168 ? 0.671 -7.186 10.725 1.00 98.44 168 ASP A N 1
ATOM 1382 C CA . ASP A 1 168 ? 0.278 -5.846 10.270 1.00 98.44 168 ASP A CA 1
ATOM 1383 C C . ASP A 1 168 ? 1.513 -5.011 9.916 1.00 98.44 168 ASP A C 1
ATOM 1385 O O . ASP A 1 168 ? 1.527 -4.346 8.880 1.00 98.44 168 ASP A O 1
ATOM 1389 N N . TYR A 1 169 ? 2.578 -5.105 10.723 1.00 98.38 169 TYR A N 1
ATOM 1390 C CA . TYR A 1 169 ? 3.869 -4.491 10.406 1.00 98.38 169 TYR A CA 1
ATOM 1391 C C . TYR A 1 169 ? 4.399 -4.984 9.057 1.00 98.38 169 TYR A C 1
ATOM 1393 O O . TYR A 1 169 ? 4.764 -4.175 8.211 1.00 98.38 169 TYR A O 1
ATOM 1401 N N . GLN A 1 170 ? 4.363 -6.293 8.795 1.00 98.25 170 GLN A N 1
ATOM 1402 C CA . GLN A 1 170 ? 4.810 -6.845 7.513 1.00 98.25 170 GLN A CA 1
ATOM 1403 C C . GLN A 1 170 ? 3.969 -6.349 6.329 1.00 98.25 170 GLN A C 1
ATOM 1405 O O . GLN A 1 170 ? 4.505 -6.146 5.239 1.00 98.25 170 GLN A O 1
ATOM 1410 N N . VAL A 1 171 ? 2.660 -6.140 6.513 1.00 98.25 171 VAL A N 1
ATOM 1411 C CA . VAL A 1 171 ? 1.801 -5.518 5.490 1.00 98.25 171 VAL A CA 1
ATOM 1412 C C . VAL A 1 171 ? 2.222 -4.063 5.249 1.00 98.25 171 VAL A C 1
ATOM 1414 O O . VAL A 1 171 ? 2.461 -3.680 4.104 1.00 98.25 171 VAL A O 1
ATOM 1417 N N . LEU A 1 172 ? 2.387 -3.276 6.316 1.00 98.12 172 LEU A N 1
ATOM 1418 C CA . LEU A 1 172 ? 2.807 -1.874 6.235 1.00 98.12 172 LEU A CA 1
ATOM 1419 C C . LEU A 1 172 ? 4.208 -1.714 5.625 1.00 98.12 172 LEU A C 1
ATOM 1421 O O . LEU A 1 172 ? 4.431 -0.831 4.803 1.00 98.12 172 LEU A O 1
ATOM 1425 N N . ARG A 1 173 ? 5.144 -2.596 5.971 1.00 97.62 173 ARG A N 1
ATOM 1426 C CA . ARG A 1 173 ? 6.512 -2.600 5.447 1.00 97.62 173 ARG A CA 1
ATOM 1427 C C . ARG A 1 173 ? 6.547 -2.900 3.951 1.00 97.62 173 ARG A C 1
ATOM 1429 O O . ARG A 1 173 ? 7.237 -2.211 3.205 1.00 97.62 173 ARG A O 1
ATOM 1436 N N . ARG A 1 174 ? 5.777 -3.895 3.484 1.00 95.75 174 ARG A N 1
ATOM 1437 C CA . ARG A 1 174 ? 5.626 -4.158 2.038 1.00 95.75 174 ARG A CA 1
ATOM 1438 C C . ARG A 1 174 ? 5.030 -2.958 1.313 1.00 95.75 174 ARG A C 1
ATOM 1440 O O . ARG A 1 174 ? 5.402 -2.688 0.179 1.00 95.75 174 ARG A O 1
ATOM 1447 N N . TRP A 1 175 ? 4.115 -2.246 1.964 1.00 95.94 175 TRP A N 1
ATOM 1448 C CA . TRP A 1 175 ? 3.596 -0.986 1.454 1.00 95.94 175 TRP A CA 1
ATOM 1449 C C . TRP A 1 175 ? 4.640 0.122 1.361 1.00 95.94 175 TRP A C 1
ATOM 1451 O O . TRP A 1 175 ? 4.708 0.755 0.316 1.00 95.94 175 TRP A O 1
ATOM 1461 N N . GLY A 1 176 ? 5.491 0.307 2.369 1.00 95.38 176 GLY A N 1
ATOM 1462 C CA . GLY A 1 176 ? 6.582 1.281 2.292 1.00 95.38 176 GLY A CA 1
ATOM 1463 C C . GLY A 1 176 ? 7.582 0.981 1.168 1.00 95.38 176 GLY A C 1
ATOM 1464 O O . GLY A 1 176 ? 8.069 1.899 0.518 1.00 95.38 176 GLY A O 1
ATOM 1465 N N . ALA A 1 177 ? 7.854 -0.300 0.898 1.00 93.00 177 ALA A N 1
ATOM 1466 C CA . ALA A 1 177 ? 8.766 -0.719 -0.171 1.00 93.00 177 ALA A CA 1
ATOM 1467 C C . ALA A 1 177 ? 8.170 -0.604 -1.589 1.00 93.00 177 ALA A C 1
ATOM 1469 O O . ALA A 1 177 ? 8.904 -0.410 -2.554 1.00 93.00 177 ALA A O 1
ATOM 1470 N N . ASP A 1 178 ? 6.853 -0.752 -1.717 1.00 91.06 178 ASP A N 1
ATOM 1471 C CA . ASP A 1 178 ? 6.110 -0.688 -2.978 1.00 91.06 178 ASP A CA 1
ATOM 1472 C C . ASP A 1 178 ? 4.764 0.005 -2.697 1.00 91.06 178 ASP A C 1
ATOM 1474 O O . ASP A 1 178 ? 3.798 -0.670 -2.355 1.00 91.06 178 ASP A O 1
ATOM 1478 N N . PRO A 1 179 ? 4.643 1.340 -2.719 1.00 91.19 179 PRO A N 1
ATOM 1479 C CA . PRO A 1 179 ? 3.362 1.996 -2.439 1.00 91.19 179 PRO A CA 1
ATOM 1480 C C . PRO A 1 179 ? 2.305 1.703 -3.516 1.00 91.19 179 PRO A C 1
ATOM 1482 O O . PRO A 1 179 ? 2.616 1.527 -4.692 1.00 91.19 179 PRO A O 1
ATOM 1485 N N . TYR A 1 180 ? 1.018 1.681 -3.148 1.00 88.88 180 TYR A N 1
ATOM 1486 C CA . TYR A 1 180 ? -0.044 1.596 -4.161 1.00 88.88 180 TYR A CA 1
ATOM 1487 C C . TYR A 1 180 ? -0.097 2.905 -4.963 1.00 88.88 180 TYR A C 1
ATOM 1489 O O . TYR A 1 180 ? -0.238 3.976 -4.382 1.00 88.88 180 TYR A O 1
ATOM 1497 N N . GLY A 1 181 ? -0.036 2.819 -6.292 1.00 77.12 181 GLY A N 1
ATOM 1498 C CA . GLY A 1 181 ? -0.217 3.962 -7.196 1.00 77.12 181 GLY A CA 1
ATOM 1499 C C . GLY A 1 181 ? -1.658 4.090 -7.693 1.00 77.12 181 GLY A C 1
ATOM 1500 O O . GLY A 1 181 ? -1.903 3.806 -8.867 1.00 77.12 181 GLY A O 1
ATOM 1501 N N . PHE A 1 182 ? -2.599 4.413 -6.797 1.00 68.31 182 PHE A N 1
ATOM 1502 C CA . PHE A 1 182 ? -3.993 4.723 -7.159 1.00 68.31 182 PHE A CA 1
ATOM 1503 C C . PHE A 1 182 ? -4.160 6.148 -7.686 1.00 68.31 182 PHE A C 1
ATOM 1505 O O . PHE A 1 182 ? -3.380 7.030 -7.267 1.00 68.31 182 PHE A O 1
#